Protein AF-A0A4R9PAE7-F1 (afdb_monomer_lite)

Foldseek 3Di:
DVVVVVVVVVVVVVVVVVVVCCVVVVVVVVVVLVVLVVLCVDPDPVSVVVSVVVVCVVVVDPPVVVVCCCVPPVVVVVVVVVCVVCVVVVVVVNDD

Secondary structure (DSSP, 8-state):
-HHHHHHHHHHHHHHHHHHHHHHHHHHHHHHHHHHHHHHHHSS-HHHHHHHHHHHHHHHHS-HHHHHHHIIIIIHHHHHHHHHHHHHHHHHTTS--

pLDDT: mean 90.93, std 7.79, range [60.47, 9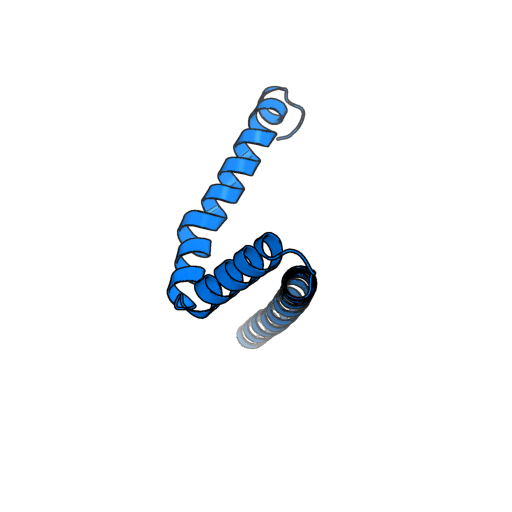8.0]

Radius of gyration: 20.4 Å; chains: 1; bounding box: 46×33×54 Å

Structure (mmCIF, N/CA/C/O backbone):
data_AF-A0A4R9PAE7-F1
#
_entry.id   AF-A0A4R9PAE7-F1
#
loop_
_atom_site.group_PDB
_atom_site.id
_atom_site.type_symbol
_atom_site.label_atom_id
_atom_site.label_alt_id
_atom_site.label_comp_id
_atom_site.label_asym_id
_atom_site.label_entity_id
_atom_site.label_seq_id
_atom_site.pdbx_PDB_ins_code
_atom_site.Cartn_x
_atom_site.Cartn_y
_atom_site.Cartn_z
_atom_site.occupancy
_atom_site.B_iso_or_equiv
_atom_site.auth_seq_id
_atom_site.auth_comp_id
_atom_site.auth_asym_id
_atom_site.auth_atom_id
_atom_site.pdbx_PDB_model_num
ATOM 1 N N . SER A 1 1 ? 25.013 -7.472 -30.462 1.00 63.88 1 SER A N 1
ATOM 2 C CA . SER A 1 1 ? 25.163 -7.056 -29.047 1.00 63.88 1 SER A CA 1
ATOM 3 C C . SER A 1 1 ? 24.025 -6.148 -28.577 1.00 63.88 1 SER A C 1
ATOM 5 O O . SER A 1 1 ? 23.909 -5.933 -27.376 1.00 63.88 1 SER A O 1
ATOM 7 N N . ASP A 1 2 ? 23.127 -5.703 -29.463 1.00 73.38 2 ASP A N 1
ATOM 8 C CA . ASP A 1 2 ? 22.012 -4.797 -29.131 1.00 73.38 2 ASP A CA 1
ATOM 9 C C . ASP A 1 2 ? 20.894 -5.449 -28.305 1.00 73.38 2 ASP A C 1
ATOM 11 O O . ASP A 1 2 ? 20.301 -4.799 -27.451 1.00 73.38 2 ASP A O 1
ATOM 15 N N . LEU A 1 3 ? 20.662 -6.759 -28.472 1.00 82.31 3 LEU A N 1
ATOM 16 C CA . LEU A 1 3 ? 19.697 -7.513 -27.662 1.00 82.31 3 LEU A CA 1
ATOM 17 C C . LEU A 1 3 ? 20.068 -7.501 -26.169 1.00 82.31 3 LEU A C 1
ATOM 19 O O . LEU A 1 3 ? 19.208 -7.291 -25.320 1.00 82.31 3 LEU A O 1
ATOM 23 N N . TYR A 1 4 ? 21.353 -7.666 -25.839 1.00 82.62 4 TYR A N 1
ATOM 24 C CA . TYR A 1 4 ? 21.827 -7.596 -24.453 1.00 82.62 4 TYR A CA 1
ATOM 25 C C . TYR A 1 4 ? 21.666 -6.189 -23.871 1.00 82.62 4 TYR A C 1
ATOM 27 O O . TYR A 1 4 ? 21.222 -6.054 -22.733 1.00 82.62 4 TYR A O 1
ATOM 35 N N . ALA A 1 5 ? 21.961 -5.145 -24.655 1.00 84.06 5 ALA A N 1
ATOM 36 C CA . ALA A 1 5 ? 21.750 -3.758 -24.240 1.00 84.06 5 ALA A CA 1
ATOM 37 C C . ALA A 1 5 ? 20.259 -3.450 -24.003 1.00 84.06 5 ALA A C 1
ATOM 39 O O . ALA A 1 5 ? 19.909 -2.773 -23.037 1.00 84.06 5 ALA A O 1
ATOM 40 N N . GLN A 1 6 ? 19.370 -4.001 -24.832 1.00 86.81 6 GLN A N 1
ATOM 41 C CA . GLN A 1 6 ? 17.923 -3.817 -24.718 1.00 86.81 6 GLN A CA 1
ATOM 42 C C . GLN A 1 6 ? 17.321 -4.575 -23.523 1.00 86.81 6 GLN A C 1
ATOM 44 O O . GLN A 1 6 ? 16.493 -4.023 -22.791 1.00 86.81 6 GLN A O 1
ATOM 49 N N . VAL A 1 7 ? 17.775 -5.807 -23.267 1.00 88.38 7 VAL A N 1
ATOM 50 C CA . VAL A 1 7 ? 17.409 -6.568 -22.059 1.00 88.38 7 VAL A CA 1
ATOM 51 C C . VAL A 1 7 ? 17.896 -5.835 -20.810 1.00 88.38 7 VAL A C 1
ATOM 53 O O . VAL A 1 7 ? 17.114 -5.621 -19.884 1.00 88.38 7 VAL A O 1
ATOM 56 N N . PHE A 1 8 ? 19.150 -5.374 -20.804 1.00 86.19 8 PHE A N 1
ATOM 57 C CA . PHE A 1 8 ? 19.715 -4.620 -19.687 1.00 86.19 8 PHE A CA 1
ATOM 58 C C . PHE A 1 8 ? 18.929 -3.331 -19.405 1.00 86.19 8 PHE A C 1
ATOM 60 O O . PHE A 1 8 ? 18.550 -3.081 -18.262 1.00 86.19 8 PHE A O 1
ATOM 67 N N . ALA A 1 9 ? 18.599 -2.555 -20.442 1.00 87.25 9 ALA A N 1
ATOM 68 C CA . ALA A 1 9 ? 17.794 -1.341 -20.307 1.00 87.25 9 ALA A CA 1
ATOM 69 C C . ALA A 1 9 ? 16.380 -1.624 -19.767 1.00 87.25 9 ALA A C 1
ATOM 71 O O . ALA A 1 9 ? 15.868 -0.876 -18.931 1.00 87.25 9 ALA A O 1
ATOM 72 N N . THR A 1 10 ? 15.756 -2.723 -20.200 1.00 90.19 10 THR A N 1
ATOM 73 C CA . THR A 1 10 ? 14.418 -3.120 -19.734 1.00 90.19 10 THR A CA 1
ATOM 74 C C . THR A 1 10 ? 14.435 -3.513 -18.259 1.00 90.19 10 THR A C 1
ATOM 76 O O . THR A 1 10 ? 13.592 -3.053 -17.488 1.00 90.19 10 THR A O 1
ATOM 79 N N . VAL A 1 11 ? 15.421 -4.310 -17.840 1.00 91.38 11 VAL A N 1
ATOM 80 C CA . VAL A 1 11 ? 15.577 -4.716 -16.435 1.00 91.38 11 VAL A CA 1
ATOM 81 C C . VAL A 1 11 ? 15.893 -3.507 -15.555 1.00 91.38 11 VAL A C 1
ATOM 83 O O . VAL A 1 11 ? 15.258 -3.332 -14.516 1.00 91.38 11 VAL A O 1
ATOM 86 N N . ALA A 1 12 ? 16.796 -2.625 -15.991 1.00 91.25 12 ALA A N 1
ATOM 87 C CA . ALA A 1 12 ? 17.124 -1.396 -15.269 1.00 91.25 12 ALA A CA 1
ATOM 88 C C . ALA A 1 12 ? 15.891 -0.497 -15.069 1.00 91.25 12 ALA A C 1
ATOM 90 O O . ALA A 1 12 ? 15.657 0.013 -13.971 1.00 91.25 12 ALA A O 1
ATOM 91 N N . LYS A 1 13 ? 15.045 -0.365 -16.099 1.00 92.50 13 LYS A N 1
ATOM 92 C CA . LYS A 1 13 ? 13.765 0.347 -15.990 1.00 92.50 13 LYS A CA 1
ATOM 93 C C . LYS A 1 13 ? 12.815 -0.333 -14.998 1.00 92.50 13 LYS A C 1
ATOM 95 O O . LYS A 1 13 ? 12.178 0.353 -14.201 1.00 92.50 13 LYS A O 1
ATOM 100 N N . GLY A 1 14 ? 12.744 -1.664 -15.017 1.00 93.75 14 GLY A N 1
ATOM 101 C CA . GLY A 1 14 ? 11.941 -2.448 -14.077 1.00 93.75 14 GLY A CA 1
ATOM 102 C C . GLY A 1 14 ? 12.338 -2.213 -12.618 1.00 93.75 14 GLY A C 1
ATOM 103 O O . GLY A 1 14 ? 11.465 -2.008 -11.777 1.00 93.75 14 GLY A O 1
ATOM 104 N N . ILE A 1 15 ? 13.641 -2.147 -12.325 1.00 95.19 15 ILE A N 1
ATOM 105 C CA . ILE A 1 15 ? 14.152 -1.833 -10.979 1.00 95.19 15 ILE A CA 1
ATOM 106 C C . ILE A 1 15 ? 13.627 -0.473 -10.506 1.00 95.19 15 ILE A C 1
ATOM 108 O O . ILE A 1 15 ? 13.110 -0.367 -9.393 1.00 95.19 15 ILE A O 1
ATOM 112 N N . GLY A 1 16 ? 13.700 0.551 -11.362 1.00 94.25 16 GLY A N 1
ATOM 113 C CA . GLY A 1 16 ? 13.184 1.883 -11.044 1.00 94.25 16 GLY A CA 1
ATOM 114 C C . GLY A 1 16 ? 11.686 1.880 -10.719 1.00 94.25 16 GLY A C 1
ATOM 115 O O . GLY A 1 16 ? 11.270 2.492 -9.737 1.00 94.25 16 GLY A O 1
ATOM 116 N N . ILE A 1 17 ? 10.884 1.138 -11.491 1.00 96.31 17 ILE A N 1
ATOM 117 C CA . ILE A 1 17 ? 9.439 1.002 -11.249 1.00 96.31 17 ILE A CA 1
ATOM 118 C C . ILE A 1 17 ? 9.175 0.313 -9.907 1.00 96.31 17 ILE A C 1
ATOM 120 O O . ILE A 1 17 ? 8.376 0.816 -9.120 1.00 96.31 17 ILE A O 1
ATOM 124 N N . THR A 1 18 ? 9.862 -0.791 -9.606 1.00 96.12 18 THR A N 1
ATOM 125 C CA . THR A 1 18 ? 9.698 -1.511 -8.333 1.00 96.12 18 THR A CA 1
ATOM 126 C C . THR A 1 18 ? 10.004 -0.613 -7.139 1.00 96.12 18 THR A C 1
ATOM 128 O O . THR A 1 18 ? 9.221 -0.576 -6.189 1.00 96.12 18 THR A O 1
ATOM 131 N N . ILE A 1 19 ? 11.106 0.143 -7.191 1.00 97.00 19 ILE A N 1
ATOM 132 C CA . ILE A 1 19 ? 11.484 1.079 -6.123 1.00 97.00 19 ILE A CA 1
ATOM 133 C C . ILE A 1 19 ? 10.418 2.161 -5.962 1.00 97.00 19 ILE A C 1
ATOM 135 O O . ILE A 1 19 ? 9.957 2.399 -4.848 1.00 97.00 19 ILE A O 1
ATOM 139 N N . PHE A 1 20 ? 9.998 2.787 -7.063 1.00 96.81 20 PHE A N 1
ATOM 140 C CA . PHE A 1 20 ? 8.999 3.851 -7.033 1.00 96.81 20 PHE A CA 1
ATOM 141 C C . PHE A 1 20 ? 7.665 3.369 -6.452 1.00 96.81 20 PHE A C 1
ATOM 143 O O . PHE A 1 20 ? 7.147 3.967 -5.508 1.00 96.81 20 PHE A O 1
ATOM 150 N N . VAL A 1 21 ? 7.140 2.255 -6.969 1.00 96.44 21 VAL A N 1
ATOM 151 C CA . VAL A 1 21 ? 5.872 1.677 -6.507 1.00 96.44 21 VAL A CA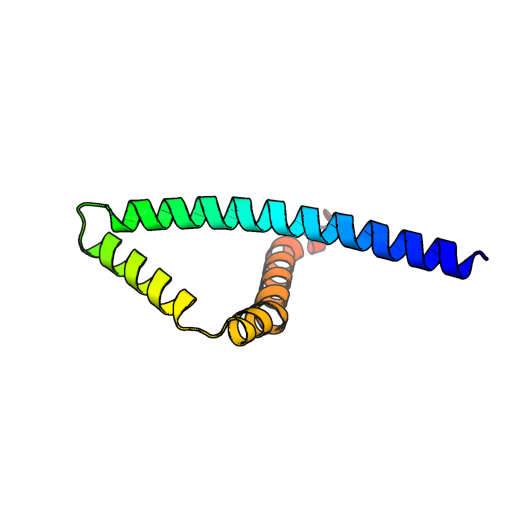 1
ATOM 152 C C . VAL A 1 21 ? 5.969 1.288 -5.035 1.00 96.44 21 VAL A C 1
ATOM 154 O O . VAL A 1 21 ? 5.067 1.613 -4.267 1.00 96.44 21 VAL A O 1
ATOM 157 N N . THR A 1 22 ? 7.072 0.662 -4.616 1.00 96.25 22 THR A N 1
ATOM 158 C CA . THR A 1 22 ? 7.277 0.270 -3.213 1.00 96.25 22 THR A CA 1
ATOM 159 C C . THR A 1 22 ? 7.333 1.488 -2.299 1.00 96.25 22 THR A C 1
ATOM 161 O O . THR A 1 22 ? 6.661 1.503 -1.272 1.00 96.25 22 THR A O 1
ATOM 164 N N . ALA A 1 23 ? 8.089 2.523 -2.670 1.00 97.94 23 ALA A N 1
ATOM 165 C CA . ALA A 1 23 ? 8.232 3.731 -1.864 1.00 97.94 23 ALA A CA 1
ATOM 166 C C . ALA A 1 23 ? 6.885 4.439 -1.659 1.00 97.94 23 ALA A C 1
ATOM 168 O O . ALA A 1 23 ? 6.517 4.757 -0.527 1.00 97.94 23 ALA A O 1
ATOM 169 N N . VAL A 1 24 ? 6.119 4.632 -2.736 1.00 97.81 24 VAL A N 1
ATOM 170 C CA . VAL A 1 24 ? 4.806 5.288 -2.674 1.00 97.81 24 VAL A CA 1
ATOM 171 C C . VAL A 1 24 ? 3.796 4.428 -1.911 1.00 97.81 24 VAL A C 1
ATOM 173 O O . VAL A 1 24 ? 3.127 4.928 -1.007 1.00 97.81 24 VAL A O 1
ATOM 176 N N . ALA A 1 25 ? 3.708 3.130 -2.22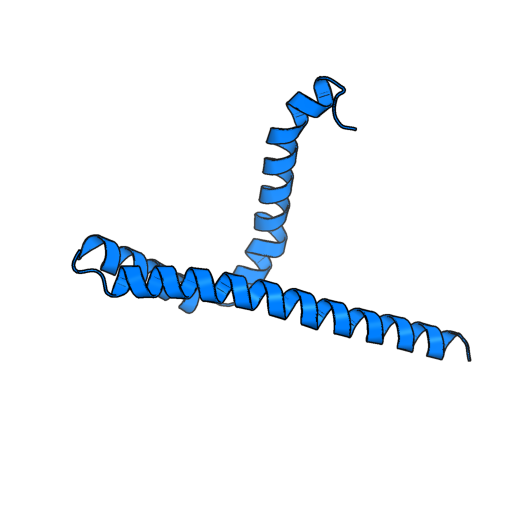0 1.00 95.69 25 ALA A N 1
ATOM 177 C CA . ALA A 1 25 ? 2.784 2.223 -1.544 1.00 95.69 25 ALA A CA 1
ATOM 178 C C . ALA A 1 25 ? 3.086 2.120 -0.044 1.00 95.69 25 ALA A C 1
ATOM 180 O O . ALA A 1 25 ? 2.168 2.182 0.771 1.00 95.69 25 ALA A O 1
ATOM 181 N N . PHE A 1 26 ? 4.362 2.016 0.333 1.00 97.00 26 PHE A N 1
ATOM 182 C CA . PHE A 1 26 ? 4.776 1.934 1.730 1.00 97.00 26 PHE A CA 1
ATOM 183 C C . PHE A 1 26 ? 4.506 3.236 2.488 1.00 97.00 26 PHE A C 1
ATOM 185 O O . PHE A 1 26 ? 4.028 3.188 3.622 1.00 97.00 26 PHE A O 1
ATOM 192 N N . ALA A 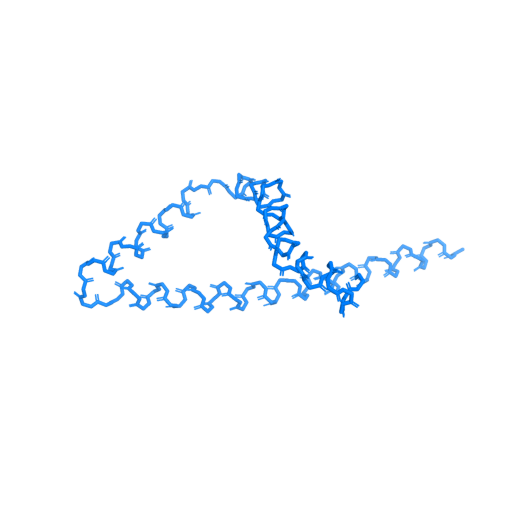1 27 ? 4.749 4.396 1.869 1.00 98.00 27 ALA A N 1
ATOM 193 C CA . ALA A 1 27 ? 4.433 5.692 2.468 1.00 98.00 27 ALA A CA 1
ATOM 194 C C . ALA A 1 27 ? 2.927 5.835 2.750 1.00 98.00 27 ALA A C 1
ATOM 196 O O . ALA A 1 27 ? 2.534 6.183 3.866 1.00 98.00 27 ALA A O 1
ATOM 197 N N . LEU A 1 28 ? 2.082 5.492 1.773 1.00 97.12 28 LEU A N 1
ATOM 198 C CA . LEU A 1 28 ? 0.624 5.522 1.925 1.00 97.12 28 LEU A CA 1
ATOM 199 C C . LEU A 1 28 ? 0.133 4.504 2.963 1.00 97.12 28 LEU A C 1
ATOM 201 O O . LEU A 1 28 ? -0.658 4.851 3.841 1.00 97.12 28 LEU A O 1
ATOM 205 N N . ALA A 1 29 ? 0.633 3.266 2.910 1.00 95.56 29 ALA A N 1
ATOM 206 C CA . ALA A 1 29 ? 0.286 2.223 3.871 1.00 95.56 29 ALA A CA 1
ATOM 207 C C . ALA A 1 29 ? 0.691 2.608 5.301 1.00 95.56 29 ALA A C 1
ATOM 209 O O . ALA A 1 29 ? -0.074 2.374 6.235 1.00 95.56 29 ALA A O 1
ATOM 210 N N . SER A 1 30 ? 1.852 3.246 5.474 1.00 97.19 30 SER A N 1
ATOM 211 C CA . SER A 1 30 ? 2.328 3.724 6.777 1.00 97.19 30 SER A CA 1
ATOM 212 C C . SER A 1 30 ? 1.462 4.859 7.320 1.00 97.19 30 SER A C 1
ATOM 214 O O . SER A 1 30 ? 1.101 4.835 8.494 1.00 97.19 30 SER A O 1
ATOM 216 N N . ALA A 1 31 ? 1.071 5.821 6.478 1.00 97.88 31 ALA A N 1
ATOM 217 C CA . ALA A 1 31 ? 0.177 6.909 6.879 1.00 97.88 31 ALA A CA 1
ATOM 218 C C . ALA A 1 31 ? -1.203 6.384 7.322 1.00 97.88 31 ALA A C 1
ATOM 220 O O . ALA A 1 31 ? -1.709 6.768 8.379 1.00 97.88 31 ALA A O 1
ATOM 221 N N . LEU A 1 32 ? -1.783 5.452 6.559 1.00 96.38 32 LEU A N 1
ATOM 222 C CA . LEU A 1 32 ? -3.044 4.796 6.918 1.00 96.38 32 LEU A CA 1
ATOM 223 C C . LEU A 1 32 ? -2.904 3.951 8.190 1.00 96.38 32 LEU A C 1
ATOM 225 O O . LEU A 1 32 ? -3.735 4.052 9.094 1.00 96.38 32 LEU A O 1
ATOM 229 N N . GLY A 1 33 ? -1.838 3.155 8.286 1.00 96.00 33 GLY A N 1
ATOM 230 C CA . GLY A 1 33 ? -1.538 2.329 9.454 1.00 96.00 33 GLY A CA 1
ATOM 231 C C . GLY A 1 33 ? -1.379 3.160 10.726 1.00 96.00 33 GLY A C 1
ATOM 232 O O . GLY A 1 33 ? -1.910 2.782 11.770 1.00 96.00 33 GLY A O 1
ATOM 233 N N . LEU A 1 34 ? -0.738 4.328 10.630 1.00 96.56 34 LEU A N 1
ATOM 234 C CA . LEU A 1 34 ? -0.640 5.282 11.731 1.00 96.56 34 LEU A CA 1
ATOM 235 C C . LEU A 1 34 ? -2.022 5.802 12.145 1.00 96.56 34 LEU A C 1
ATOM 237 O O . LEU A 1 34 ? -2.342 5.783 13.331 1.00 96.56 34 LEU A O 1
ATOM 241 N N . GLY A 1 35 ? -2.871 6.199 11.192 1.00 96.38 35 GLY A N 1
ATOM 242 C CA . GLY A 1 35 ? -4.244 6.625 11.485 1.00 96.38 35 GLY A CA 1
ATOM 243 C C . GLY A 1 35 ? -5.053 5.547 12.216 1.00 96.38 35 GLY A C 1
ATOM 244 O O . GLY A 1 35 ? -5.714 5.824 13.217 1.00 96.38 35 GLY A O 1
ATOM 245 N N . ILE A 1 36 ? -4.939 4.293 11.777 1.00 95.81 36 ILE A N 1
ATOM 246 C CA . ILE A 1 36 ? -5.598 3.150 12.423 1.00 95.81 36 ILE A CA 1
ATOM 247 C C . ILE A 1 36 ? -5.027 2.884 13.818 1.00 95.81 36 ILE A C 1
ATOM 249 O O . ILE A 1 36 ? -5.789 2.625 14.751 1.00 95.81 36 ILE A O 1
ATOM 253 N N . ALA A 1 37 ? -3.711 2.994 13.994 1.00 94.62 37 ALA A N 1
ATOM 254 C CA . ALA A 1 37 ? -3.074 2.852 15.299 1.00 94.62 37 ALA A CA 1
ATOM 255 C C . ALA A 1 37 ? -3.559 3.927 16.287 1.00 94.62 37 ALA A C 1
ATOM 257 O O . ALA A 1 37 ? -3.871 3.611 17.437 1.00 94.62 37 ALA A O 1
ATOM 258 N N . LEU A 1 38 ? -3.708 5.175 15.830 1.00 95.50 38 LEU A N 1
ATOM 259 C CA . LEU A 1 38 ? -4.280 6.258 16.633 1.00 95.50 38 LEU A CA 1
ATOM 260 C C . LEU A 1 38 ? -5.744 5.975 17.008 1.00 95.50 38 LEU A C 1
ATOM 262 O O . LEU A 1 38 ? -6.123 6.149 18.168 1.00 95.50 38 LEU A O 1
ATOM 266 N N . MET A 1 39 ? -6.556 5.462 16.076 1.00 93.50 39 MET A N 1
ATOM 267 C CA . MET A 1 39 ? -7.928 5.024 16.379 1.00 93.50 39 MET A CA 1
ATOM 268 C C . MET A 1 39 ? -7.960 3.898 17.423 1.00 93.50 39 MET A C 1
ATOM 270 O O . MET A 1 39 ? -8.802 3.917 18.320 1.00 93.50 39 MET A O 1
ATOM 274 N N . ALA A 1 40 ? -7.016 2.956 17.362 1.00 91.38 40 ALA A N 1
ATOM 275 C CA . ALA A 1 40 ? -6.888 1.874 18.338 1.00 91.38 40 ALA A CA 1
ATOM 276 C C . ALA A 1 40 ? -6.423 2.351 19.731 1.00 91.38 40 ALA A C 1
ATOM 278 O O . ALA A 1 40 ? -6.683 1.681 20.739 1.00 91.38 40 ALA A O 1
ATOM 279 N N . LEU A 1 41 ? -5.752 3.502 19.817 1.00 92.06 41 LEU A N 1
ATOM 280 C CA . LEU A 1 41 ? -5.350 4.104 21.090 1.00 92.06 41 LEU A CA 1
ATOM 281 C C . LEU A 1 41 ? -6.435 5.015 21.688 1.00 92.06 41 LEU A C 1
ATOM 283 O O . LEU A 1 41 ? -6.452 5.218 22.902 1.00 92.06 41 LEU A O 1
ATOM 287 N N . SER A 1 42 ? -7.374 5.498 20.870 1.00 90.44 42 SER A N 1
ATOM 288 C CA . SER A 1 42 ? -8.478 6.368 21.297 1.00 90.44 42 SER A CA 1
ATOM 289 C C . SER A 1 42 ? -9.242 5.816 22.504 1.00 90.44 42 SER A C 1
ATOM 291 O O . SER A 1 42 ? -9.457 4.612 22.617 1.00 90.44 42 SER A O 1
ATOM 293 N N . GLY A 1 43 ? -9.696 6.692 23.407 1.00 86.94 43 GLY A N 1
ATOM 294 C CA . GLY A 1 43 ? -10.485 6.318 24.589 1.00 86.94 43 GLY A CA 1
ATOM 295 C C . GLY A 1 43 ? -11.837 5.667 24.263 1.00 86.94 43 GLY A C 1
ATOM 296 O O . GLY A 1 43 ? -12.369 4.915 25.078 1.00 86.94 43 GLY A O 1
ATOM 297 N N . SER A 1 44 ? -12.370 5.895 23.060 1.00 91.19 44 SER A N 1
ATOM 298 C CA . SER A 1 44 ? -13.653 5.339 22.622 1.00 91.19 44 SER A CA 1
ATOM 299 C C . SER A 1 44 ? -13.551 3.850 22.293 1.00 91.19 44 SER A C 1
ATOM 301 O O . SER A 1 44 ? -12.767 3.438 21.436 1.00 91.19 44 SER A O 1
ATOM 303 N N . GLN A 1 45 ? -14.401 3.041 22.930 1.00 90.06 45 GLN A N 1
ATOM 304 C CA . GLN A 1 45 ? -14.480 1.602 22.667 1.00 90.06 45 GLN A CA 1
ATOM 305 C C . GLN A 1 45 ? -14.843 1.305 21.205 1.00 90.06 45 GLN A C 1
ATOM 307 O O . GLN A 1 45 ? -14.263 0.406 20.607 1.00 90.06 45 GLN A O 1
ATOM 312 N N . TRP A 1 46 ? -15.729 2.100 20.597 1.00 93.50 46 TRP A N 1
ATOM 313 C CA . TRP A 1 46 ? -16.167 1.914 19.208 1.00 93.50 46 TRP A CA 1
ATOM 314 C C . TRP A 1 46 ? -15.024 2.059 18.200 1.00 93.50 46 TRP A C 1
ATOM 316 O O . TRP A 1 46 ? -14.810 1.172 17.376 1.00 93.50 46 TRP A O 1
ATOM 326 N N . LEU A 1 47 ? -14.243 3.138 18.308 1.00 91.62 47 LEU A N 1
ATOM 327 C CA . LEU A 1 47 ? -13.078 3.384 17.448 1.00 91.62 47 LEU A CA 1
ATOM 328 C C . LEU A 1 47 ? -12.037 2.267 17.586 1.00 91.62 47 LEU A C 1
ATOM 330 O O . LEU A 1 47 ? -11.469 1.809 16.594 1.00 91.62 47 LEU A O 1
ATOM 334 N N . ARG A 1 48 ? -11.855 1.770 18.813 1.00 92.94 48 ARG A N 1
ATOM 335 C CA . ARG A 1 48 ? -10.951 0.659 19.103 1.00 92.94 48 ARG A CA 1
ATOM 336 C C . ARG A 1 48 ? -11.367 -0.633 18.417 1.00 92.94 48 ARG A C 1
ATOM 338 O O . ARG A 1 48 ? -10.511 -1.326 17.871 1.00 92.94 48 ARG A O 1
ATOM 345 N N . GLN A 1 49 ? -12.656 -0.960 18.467 1.00 95.12 49 GLN A N 1
ATOM 346 C CA . GLN A 1 49 ? -13.177 -2.185 17.866 1.00 95.12 49 GLN A CA 1
ATOM 347 C C . GLN A 1 49 ? -13.114 -2.129 16.342 1.00 95.12 49 GLN A C 1
ATOM 349 O O . GLN A 1 49 ? -12.661 -3.090 15.731 1.00 95.12 49 GLN A O 1
ATOM 354 N N . ILE A 1 50 ? -13.459 -0.991 15.731 1.00 94.81 50 ILE A N 1
ATOM 355 C CA . ILE A 1 50 ? -13.349 -0.813 14.275 1.00 94.81 50 ILE A CA 1
ATOM 356 C C . ILE A 1 50 ? -11.894 -0.976 13.819 1.00 94.81 50 ILE A C 1
ATOM 358 O O . ILE A 1 50 ? -11.621 -1.721 12.878 1.00 94.81 50 ILE A O 1
ATOM 362 N N . ALA A 1 51 ? -10.948 -0.331 14.510 1.00 94.81 51 ALA A N 1
ATOM 363 C CA . ALA A 1 51 ? -9.529 -0.445 14.184 1.00 94.81 51 ALA A CA 1
ATOM 364 C C . ALA A 1 51 ? -9.018 -1.890 14.319 1.00 94.81 51 ALA A C 1
ATOM 366 O O . ALA A 1 51 ? -8.313 -2.381 13.439 1.00 94.81 51 ALA A O 1
ATOM 367 N N . ARG A 1 52 ? -9.402 -2.595 15.393 1.00 93.88 52 ARG A N 1
ATOM 368 C CA . ARG A 1 52 ? -9.034 -4.004 15.610 1.00 93.88 52 ARG A CA 1
ATOM 369 C C . ARG A 1 52 ? -9.621 -4.916 14.541 1.00 93.88 52 ARG A C 1
ATOM 371 O O . ARG A 1 52 ? -8.873 -5.688 13.958 1.00 93.88 52 ARG A O 1
ATOM 378 N N . PHE A 1 53 ? -10.908 -4.768 14.245 1.00 95.25 53 PHE A N 1
ATOM 379 C CA . PHE A 1 53 ? -11.607 -5.542 13.222 1.00 95.25 53 PHE A CA 1
ATOM 380 C C . PHE A 1 53 ? -10.954 -5.387 11.845 1.00 95.25 53 PHE A C 1
ATOM 382 O O . PHE A 1 53 ? -10.653 -6.380 11.188 1.00 95.25 53 PHE A O 1
ATOM 389 N N . TYR A 1 54 ? -10.655 -4.149 11.437 1.00 94.12 54 TYR A N 1
ATOM 390 C CA . TYR A 1 54 ? -9.941 -3.881 10.187 1.00 94.12 54 TYR A CA 1
ATOM 391 C C . TYR A 1 54 ? -8.576 -4.587 10.143 1.00 94.12 54 TYR A C 1
ATOM 393 O O . TYR A 1 54 ? -8.256 -5.271 9.169 1.00 94.12 54 TYR A O 1
ATOM 401 N N . VAL A 1 55 ? -7.771 -4.443 11.204 1.00 94.38 55 VAL A N 1
ATOM 402 C CA . VAL A 1 55 ? -6.429 -5.045 11.277 1.00 94.38 55 VAL A CA 1
ATOM 403 C C . VAL A 1 55 ? -6.504 -6.570 11.277 1.00 94.38 55 VAL A C 1
ATOM 405 O O . VAL A 1 55 ? -5.699 -7.218 10.612 1.00 94.38 55 VAL A O 1
ATOM 408 N N . GLU A 1 56 ? -7.454 -7.147 12.006 1.00 95.38 56 GLU A N 1
ATOM 409 C CA . GLU A 1 56 ? -7.642 -8.593 12.102 1.00 95.38 56 GLU A CA 1
ATOM 410 C C . GLU A 1 56 ? -8.068 -9.199 10.763 1.00 95.38 56 GLU A C 1
ATOM 412 O O . GLU A 1 56 ? -7.475 -10.189 10.340 1.00 95.38 56 GLU A O 1
ATOM 417 N N . ILE A 1 57 ? -8.991 -8.560 10.035 1.00 94.38 57 ILE A N 1
ATOM 418 C CA . ILE A 1 57 ? -9.376 -9.000 8.687 1.00 94.38 57 ILE A CA 1
ATOM 419 C C . ILE A 1 57 ? -8.181 -8.961 7.742 1.00 94.38 57 ILE A C 1
ATOM 421 O O . ILE A 1 57 ? -7.859 -9.970 7.121 1.00 94.38 57 ILE A O 1
ATOM 425 N N . ILE A 1 58 ? -7.502 -7.816 7.629 1.00 92.25 58 ILE A N 1
ATOM 426 C CA . ILE A 1 58 ? -6.413 -7.672 6.652 1.00 92.25 58 ILE A CA 1
ATOM 427 C C . ILE A 1 58 ? -5.264 -8.634 6.944 1.00 92.25 58 ILE A C 1
ATOM 429 O O . ILE A 1 58 ? -4.641 -9.143 6.016 1.00 92.25 58 ILE A O 1
ATOM 433 N N . ARG A 1 59 ? -4.990 -8.909 8.222 1.00 92.00 59 ARG A N 1
ATOM 434 C CA . ARG A 1 59 ? -3.953 -9.868 8.619 1.00 92.00 59 ARG A CA 1
ATOM 435 C C . ARG A 1 59 ? -4.407 -11.324 8.526 1.00 92.00 59 ARG A C 1
ATOM 437 O O . ARG A 1 59 ? -3.551 -12.197 8.425 1.00 92.00 59 ARG A O 1
ATOM 444 N N . GLY A 1 60 ? -5.710 -11.585 8.592 1.00 95.00 60 GLY A N 1
ATOM 445 C CA . GLY A 1 60 ? -6.290 -12.923 8.488 1.00 95.00 60 GLY A CA 1
ATOM 446 C C . GLY A 1 60 ? -6.484 -13.398 7.047 1.00 95.00 60 GLY A C 1
ATOM 447 O O . GLY A 1 60 ? -6.445 -14.600 6.791 1.00 95.00 60 GLY A O 1
ATOM 448 N N . VAL A 1 61 ? -6.671 -12.480 6.093 1.00 95.31 61 VAL A N 1
ATOM 449 C CA . VAL A 1 61 ? -6.856 -12.830 4.678 1.00 95.31 61 VAL A CA 1
ATOM 450 C C . VAL A 1 61 ? -5.500 -13.122 4.014 1.00 95.31 61 VAL A C 1
ATOM 452 O O . VAL A 1 61 ? -4.585 -12.301 4.100 1.00 95.31 61 VAL A O 1
ATOM 455 N N . PRO A 1 62 ? -5.346 -14.252 3.292 1.00 96.06 62 PRO A N 1
ATOM 456 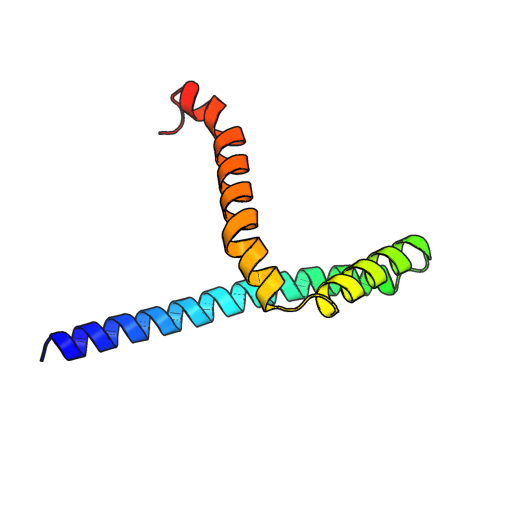C CA . PRO A 1 62 ? -4.123 -14.543 2.552 1.00 96.06 62 PRO A CA 1
ATOM 457 C C . PRO A 1 62 ? -3.803 -13.451 1.529 1.00 96.06 62 PRO A C 1
ATOM 459 O O . PRO A 1 62 ? -4.671 -13.047 0.751 1.00 96.06 62 PRO A O 1
ATOM 462 N N . ILE A 1 63 ? -2.535 -13.032 1.454 1.00 93.88 63 ILE A N 1
ATOM 463 C CA . ILE A 1 63 ? -2.125 -11.940 0.557 1.00 93.88 63 ILE A CA 1
ATOM 464 C C . ILE A 1 63 ? -2.476 -12.219 -0.909 1.00 93.88 63 ILE A C 1
ATOM 466 O O . ILE A 1 63 ? -2.884 -11.311 -1.621 1.00 93.88 63 ILE A O 1
ATOM 470 N N . LEU A 1 64 ? -2.410 -13.480 -1.346 1.00 95.81 64 LEU A N 1
ATOM 471 C CA . LEU A 1 64 ? -2.790 -13.873 -2.704 1.00 95.81 64 LEU A CA 1
ATOM 472 C C . LEU A 1 64 ? -4.261 -13.563 -3.013 1.00 95.81 64 LEU A C 1
ATOM 474 O O . LEU A 1 64 ? -4.559 -13.097 -4.107 1.00 95.81 64 LEU A O 1
ATOM 478 N N . VAL A 1 65 ? -5.170 -13.764 -2.054 1.00 96.12 65 VAL A N 1
ATOM 479 C CA . VAL A 1 65 ? -6.601 -13.464 -2.231 1.00 96.12 65 VAL A CA 1
ATOM 480 C C . VAL A 1 65 ? -6.809 -11.961 -2.387 1.00 96.12 65 VAL A C 1
ATOM 482 O O . VAL A 1 65 ? -7.524 -11.538 -3.291 1.00 96.12 65 VAL A O 1
ATOM 485 N N . LEU A 1 66 ? -6.141 -11.150 -1.558 1.00 93.88 66 LEU A N 1
ATOM 486 C CA . LEU A 1 66 ? -6.194 -9.689 -1.668 1.00 93.88 66 LEU A CA 1
ATOM 487 C C . LEU A 1 66 ? -5.626 -9.209 -3.005 1.00 93.88 66 LEU A C 1
ATOM 489 O O . LEU A 1 66 ? -6.254 -8.394 -3.675 1.00 93.88 66 LEU A O 1
ATOM 493 N N . LEU A 1 67 ? -4.473 -9.741 -3.418 1.00 93.94 67 LEU A N 1
ATOM 494 C CA . LEU A 1 67 ? -3.852 -9.396 -4.695 1.00 93.94 67 LEU A CA 1
ATOM 495 C C . LEU A 1 67 ? -4.763 -9.750 -5.874 1.00 93.94 67 LEU A C 1
ATOM 497 O O . LEU A 1 67 ? -4.950 -8.915 -6.754 1.00 93.94 67 LEU A O 1
ATOM 501 N N . PHE A 1 68 ? -5.379 -10.935 -5.876 1.00 96.31 68 PHE A N 1
ATOM 502 C CA . PHE A 1 68 ? -6.321 -11.324 -6.925 1.00 96.31 68 PHE A CA 1
ATOM 503 C C . PHE A 1 68 ? -7.586 -10.472 -6.928 1.00 96.31 68 PHE A C 1
ATOM 505 O O . PHE A 1 68 ? -8.025 -10.042 -7.994 1.00 96.31 68 PHE A O 1
ATOM 512 N N . TRP A 1 69 ? -8.154 -10.190 -5.756 1.00 95.56 69 TRP A N 1
ATOM 513 C CA . TRP A 1 69 ? -9.325 -9.328 -5.654 1.00 95.56 69 TRP A CA 1
ATOM 514 C C . TRP A 1 69 ? -9.019 -7.922 -6.176 1.00 95.56 69 TRP A C 1
ATOM 516 O O . TRP A 1 69 ? -9.775 -7.396 -6.988 1.00 95.56 69 TRP A O 1
ATOM 526 N N . ILE A 1 70 ? -7.881 -7.333 -5.795 1.00 94.50 70 ILE A N 1
ATOM 527 C CA . ILE A 1 70 ? -7.462 -6.016 -6.290 1.00 94.50 70 ILE A CA 1
ATOM 528 C C . ILE A 1 70 ? -7.199 -6.064 -7.800 1.00 94.50 70 ILE A C 1
ATOM 530 O O . ILE A 1 70 ? -7.651 -5.174 -8.514 1.00 94.50 70 ILE A O 1
ATOM 534 N N . ALA A 1 71 ? -6.513 -7.092 -8.302 1.00 95.50 71 ALA A N 1
ATOM 535 C CA . ALA A 1 71 ? -6.156 -7.191 -9.715 1.00 95.50 71 ALA A CA 1
ATOM 536 C C . ALA A 1 71 ? -7.375 -7.376 -10.634 1.00 95.50 71 ALA A C 1
ATOM 538 O O . ALA A 1 71 ? -7.433 -6.760 -11.696 1.00 95.50 71 ALA A O 1
ATOM 539 N N . PHE A 1 72 ? -8.348 -8.202 -10.234 1.00 96.00 72 PHE A N 1
ATOM 540 C CA . PHE A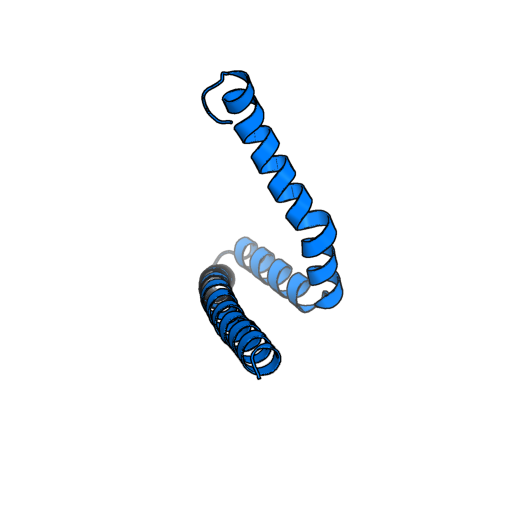 1 72 ? -9.459 -8.602 -11.104 1.00 96.00 72 PHE A CA 1
ATOM 541 C C . PHE A 1 72 ? -10.798 -7.932 -10.793 1.00 96.00 72 PHE A C 1
ATOM 543 O O . PHE A 1 72 ? -11.632 -7.833 -11.686 1.00 96.00 72 PHE A O 1
ATOM 550 N N . ALA A 1 73 ? -11.025 -7.466 -9.564 1.00 95.56 73 ALA A N 1
ATOM 551 C CA . ALA A 1 73 ? -12.266 -6.790 -9.182 1.00 95.56 73 ALA A CA 1
ATOM 552 C C . ALA A 1 73 ? -12.023 -5.322 -8.809 1.00 95.56 73 ALA A C 1
ATOM 554 O O . ALA A 1 73 ? -12.703 -4.436 -9.321 1.00 95.56 73 ALA A O 1
ATOM 555 N N . GLY A 1 74 ? -11.022 -5.053 -7.968 1.00 95.31 74 GLY A N 1
ATOM 556 C CA . GLY A 1 74 ? -10.713 -3.714 -7.469 1.00 95.31 74 GLY A CA 1
ATOM 557 C C . GLY A 1 74 ? -10.301 -2.740 -8.574 1.00 95.31 74 GLY A C 1
ATOM 558 O O . GLY A 1 74 ? -10.922 -1.692 -8.726 1.00 95.31 74 GLY A O 1
ATOM 559 N N . ALA A 1 75 ? -9.290 -3.083 -9.375 1.00 95.38 75 ALA A N 1
ATOM 560 C CA . ALA A 1 75 ? -8.798 -2.213 -10.441 1.00 95.38 75 ALA A CA 1
ATOM 561 C C . ALA A 1 75 ? -9.875 -1.930 -11.510 1.00 95.38 75 ALA A C 1
ATOM 563 O O . ALA A 1 75 ? -10.093 -0.753 -11.807 1.00 95.38 75 ALA A O 1
ATOM 564 N N . PRO A 1 76 ? -10.631 -2.925 -12.023 1.00 94.69 76 PRO A N 1
ATOM 565 C CA . PRO A 1 76 ? -11.750 -2.646 -12.921 1.00 94.69 76 PRO A CA 1
ATOM 566 C C . PRO A 1 76 ? -12.853 -1.799 -12.284 1.00 94.69 76 PRO A C 1
ATOM 568 O O . PRO A 1 76 ? -13.384 -0.917 -12.951 1.00 94.69 76 PRO A O 1
ATOM 571 N N . ALA A 1 77 ? -13.178 -2.010 -11.004 1.00 95.56 77 ALA A N 1
ATOM 572 C CA . ALA A 1 77 ? -14.171 -1.193 -10.306 1.00 95.56 77 ALA A CA 1
ATOM 573 C C . ALA A 1 77 ? -13.732 0.275 -10.187 1.00 95.56 77 ALA A C 1
ATOM 575 O O . ALA A 1 77 ? -14.544 1.171 -10.406 1.00 95.56 77 ALA A O 1
ATOM 576 N N . VAL A 1 78 ? -12.451 0.532 -9.902 1.00 94.88 78 VAL A N 1
ATOM 577 C CA . VAL A 1 78 ? -11.891 1.895 -9.870 1.00 94.88 78 VAL A CA 1
ATOM 578 C C . VAL A 1 78 ? -11.968 2.547 -11.250 1.00 94.88 78 VAL A C 1
ATOM 580 O O . VAL A 1 78 ? -12.398 3.693 -11.357 1.00 94.88 78 VAL A O 1
ATOM 583 N N . VAL A 1 79 ? -11.609 1.816 -12.309 1.00 92.94 79 VAL A N 1
ATOM 584 C CA . VAL A 1 79 ? -11.714 2.314 -13.691 1.00 92.94 79 VAL A CA 1
ATOM 585 C C . VAL A 1 79 ? -13.170 2.587 -14.068 1.00 92.94 79 VAL A C 1
ATOM 587 O O . VAL A 1 79 ? -13.467 3.628 -14.642 1.00 92.94 79 VAL A O 1
ATOM 590 N N . ALA A 1 80 ? -14.096 1.698 -13.710 1.00 92.75 80 ALA A N 1
ATOM 591 C CA . ALA A 1 80 ? -15.521 1.884 -13.965 1.00 92.75 80 ALA A CA 1
ATOM 592 C C . ALA A 1 80 ? -16.084 3.096 -13.211 1.00 92.75 80 ALA A C 1
ATOM 594 O O . ALA A 1 80 ? -16.835 3.875 -13.792 1.00 92.75 80 ALA A O 1
ATOM 595 N N . ALA A 1 81 ? -15.694 3.291 -11.949 1.00 92.56 81 ALA A N 1
ATOM 596 C CA . ALA A 1 81 ? -16.075 4.465 -11.170 1.00 92.56 81 ALA A CA 1
ATOM 597 C C . ALA A 1 81 ? -15.526 5.753 -11.795 1.00 92.56 81 ALA A C 1
ATOM 599 O O . ALA A 1 81 ? -16.266 6.724 -11.938 1.00 92.56 81 ALA A O 1
ATOM 600 N N . TRP A 1 82 ? -14.262 5.750 -12.226 1.00 91.62 82 TRP A N 1
ATOM 601 C CA . TRP A 1 82 ? -13.671 6.877 -12.945 1.00 91.62 82 TRP A CA 1
ATOM 602 C C . TRP A 1 82 ? -14.438 7.185 -14.231 1.00 91.62 82 TRP A C 1
ATOM 604 O O . TRP A 1 82 ? -14.879 8.314 -14.418 1.00 91.62 82 TRP A O 1
ATOM 614 N N . ASN A 1 83 ? -14.687 6.169 -15.058 1.00 90.38 83 ASN A N 1
ATOM 615 C CA . ASN A 1 83 ? -15.442 6.312 -16.297 1.00 90.38 83 ASN A CA 1
ATOM 616 C C . ASN A 1 83 ? -16.873 6.796 -16.044 1.00 90.38 83 ASN A C 1
ATOM 618 O O . ASN A 1 83 ? -17.374 7.596 -16.814 1.00 90.38 83 ASN A O 1
ATOM 622 N N . ALA A 1 84 ? -17.541 6.366 -14.971 1.00 89.12 84 ALA A N 1
ATOM 623 C CA . ALA A 1 84 ? -18.877 6.855 -14.630 1.00 89.12 84 ALA A CA 1
ATOM 624 C C . ALA A 1 84 ? -18.869 8.342 -14.234 1.00 89.12 84 ALA A C 1
ATOM 626 O O . ALA A 1 84 ? -19.795 9.077 -14.575 1.00 89.12 84 ALA A O 1
ATOM 627 N N . LEU A 1 85 ? -17.820 8.789 -13.539 1.00 87.81 85 LEU A N 1
ATOM 628 C CA . LEU A 1 85 ? -17.637 10.189 -13.150 1.00 87.81 85 LEU A CA 1
ATOM 629 C C . LEU A 1 85 ? -17.242 11.076 -14.340 1.00 87.81 85 LEU A C 1
ATOM 631 O O . LEU A 1 85 ? -17.667 12.230 -14.404 1.00 87.81 85 LEU A O 1
ATOM 635 N N . THR A 1 86 ? -16.457 10.559 -15.290 1.00 85.50 86 THR A N 1
ATOM 636 C CA . THR A 1 86 ? -15.998 11.315 -16.465 1.00 85.50 86 THR A CA 1
ATOM 637 C C . THR A 1 86 ? -16.917 11.189 -17.676 1.00 85.50 86 THR A C 1
ATOM 639 O O . THR A 1 86 ? -16.943 12.116 -18.478 1.00 85.50 86 THR A O 1
ATOM 642 N N . ALA A 1 87 ? -17.730 10.136 -17.796 1.00 80.69 87 ALA A N 1
ATOM 643 C CA . ALA A 1 87 ? -18.714 9.940 -18.866 1.00 80.69 87 ALA A CA 1
ATOM 644 C C . ALA A 1 87 ? -19.628 11.156 -19.114 1.00 80.69 87 ALA A C 1
ATOM 646 O O . ALA A 1 87 ? -19.788 11.531 -20.278 1.00 80.69 87 ALA A O 1
ATOM 647 N N . PRO A 1 88 ? -20.199 11.833 -18.094 1.00 78.38 88 PRO A N 1
ATOM 648 C CA . PRO A 1 88 ? -20.986 13.040 -18.341 1.00 78.38 88 PRO A CA 1
ATOM 649 C C . PRO A 1 88 ? -20.136 14.179 -18.927 1.00 78.38 88 PRO A C 1
ATOM 651 O O . PRO A 1 88 ? -20.595 14.877 -19.829 1.00 78.38 88 PRO A O 1
ATOM 654 N N . LEU A 1 89 ? -18.878 14.328 -18.499 1.00 76.81 89 LEU A N 1
ATOM 655 C CA . LEU A 1 89 ? -17.949 15.343 -19.016 1.00 76.81 89 LEU A CA 1
ATOM 656 C C . LEU A 1 89 ? -17.432 15.008 -20.427 1.00 76.81 89 LEU A C 1
ATOM 658 O O . LEU A 1 89 ? -17.229 15.914 -21.236 1.00 76.81 89 LEU A O 1
ATOM 662 N N . GLN A 1 90 ? -17.280 13.719 -20.736 1.00 76.44 90 GLN A N 1
ATOM 663 C CA . GLN A 1 90 ? -16.952 13.213 -22.069 1.00 76.44 90 GLN A CA 1
ATOM 664 C C . GLN A 1 90 ? -18.115 13.430 -23.042 1.00 76.44 90 GLN A C 1
ATOM 666 O O . GLN A 1 90 ? -17.919 13.951 -24.136 1.00 76.44 90 GLN A O 1
ATOM 671 N N . SER A 1 91 ? -19.349 13.130 -22.619 1.00 74.56 91 SER A N 1
ATOM 672 C CA . SER A 1 91 ? -20.554 13.378 -23.427 1.00 74.56 91 SER A CA 1
ATOM 673 C C . SER A 1 91 ? -20.814 14.867 -23.682 1.00 74.56 91 SER A C 1
ATOM 675 O O . SER A 1 91 ? -21.376 15.227 -24.713 1.00 74.56 91 SER A O 1
ATOM 677 N N . ALA A 1 92 ? -20.352 15.738 -22.779 1.00 78.06 92 ALA A N 1
ATOM 678 C CA . ALA A 1 92 ? -20.388 17.189 -22.931 1.00 78.06 92 ALA A CA 1
ATOM 679 C C . ALA A 1 92 ? -19.235 17.748 -23.796 1.00 78.06 92 ALA A C 1
ATOM 681 O O . ALA A 1 92 ? -19.170 18.958 -24.004 1.00 78.06 92 ALA A O 1
ATOM 682 N N . GLY A 1 93 ? -18.334 16.896 -24.307 1.00 74.88 93 GLY A N 1
ATOM 683 C CA . GLY A 1 93 ? -17.260 17.271 -25.235 1.00 74.88 93 GLY A CA 1
ATOM 684 C C . GLY A 1 93 ? -16.049 17.963 -24.600 1.00 74.88 93 GLY A C 1
ATOM 685 O O . GLY A 1 93 ? -15.199 18.476 -25.324 1.00 74.88 93 GLY A O 1
ATOM 686 N N . PHE A 1 94 ? -15.948 17.993 -23.267 1.00 71.62 94 PHE A N 1
ATOM 687 C CA . PHE A 1 94 ? -14.855 18.671 -22.555 1.00 71.62 94 PHE A CA 1
ATOM 688 C C . PHE A 1 94 ? -13.612 17.794 -22.348 1.00 71.62 94 PHE A C 1
ATOM 690 O O . PHE A 1 94 ? -12.537 18.321 -22.063 1.00 71.62 94 PHE A O 1
ATOM 697 N N . ILE A 1 95 ? -13.739 16.471 -22.474 1.00 67.94 95 ILE A N 1
ATOM 698 C CA . ILE A 1 95 ? -12.637 15.516 -22.306 1.00 67.94 95 ILE A CA 1
ATOM 699 C C . ILE A 1 95 ? -12.833 14.387 -23.322 1.00 67.94 95 ILE A C 1
ATOM 701 O O . ILE A 1 95 ? -13.933 13.846 -23.409 1.00 67.94 95 ILE A O 1
ATOM 705 N N . GLY A 1 96 ? -11.801 14.083 -24.113 1.00 60.47 96 GLY A N 1
ATOM 706 C CA . GLY A 1 96 ? -11.785 12.960 -25.060 1.00 60.47 96 GLY A CA 1
ATOM 707 C C . GLY A 1 96 ? -11.482 11.638 -24.376 1.00 60.47 96 GLY A C 1
ATOM 708 O O . GLY A 1 96 ? -10.635 11.644 -23.454 1.00 60.47 96 GLY A O 1
#

Sequence (96 aa):
SDLYAQVFATVAKGIGITIFVTAVAFALASALGLGIALMALSGSQWLRQIARFYVEIIRGVPILVLLFWIAFAGAPAVVAAWNALTAPLQSAGFIG